Protein AF-A0A535E346-F1 (afdb_monomer_lite)

Foldseek 3Di:
DDDPVRLQVQAQFWKWWFFDVVLVGDIFTFGFPHWDADPVGIKTWGQGPVHHVDIDIDGVVGTPDMDGD

Sequence (69 aa):
MPTVDQIQALRGADVALQLTPSAGGHAVEGRVVGTLDAADGLVVFIEPASEPGGRLSYNYQHIATIERR

pLDDT: mean 94.08, std 3.48, range [80.81, 97.75]

Radius of gyration: 10.75 Å; chains: 1; bounding box: 26×24×30 Å

Secondary structure (DSSP, 8-state):
---HHHHHTTTTSEEEEEE-GGGT--EEEEEEEEEEEETTEEEEEEEETTSTT--EEEEGGGEEEEEE-

Structure (mmCIF, N/CA/C/O backbone):
data_AF-A0A535E346-F1
#
_entry.id   AF-A0A535E346-F1
#
loop_
_atom_site.group_PDB
_atom_site.id
_atom_site.type_symbol
_atom_site.label_atom_id
_atom_site.label_alt_id
_atom_site.label_comp_id
_atom_site.label_asym_id
_atom_site.label_entity_id
_atom_site.label_seq_id
_atom_site.pdbx_PDB_ins_code
_atom_site.Cartn_x
_atom_site.Cartn_y
_atom_site.Cartn_z
_atom_site.occupancy
_atom_site.B_iso_or_equiv
_atom_site.auth_seq_id
_atom_site.auth_comp_id
_atom_site.auth_asym_id
_atom_site.auth_atom_id
_atom_site.pdbx_PDB_model_num
ATOM 1 N N . MET A 1 1 ? 12.458 -3.735 0.056 1.00 80.81 1 MET A N 1
ATOM 2 C CA . MET A 1 1 ? 11.360 -3.473 -0.890 1.00 80.81 1 MET A CA 1
ATOM 3 C C . MET A 1 1 ? 10.348 -4.601 -0.749 1.00 80.81 1 MET A C 1
ATOM 5 O O . MET A 1 1 ? 10.742 -5.748 -0.944 1.00 80.81 1 MET A O 1
ATOM 9 N N . PRO A 1 2 ? 9.116 -4.305 -0.316 1.00 89.50 2 PRO A N 1
ATOM 10 C CA . PRO A 1 2 ? 8.044 -5.290 -0.180 1.00 89.50 2 PRO A CA 1
ATOM 11 C C . PRO A 1 2 ? 7.594 -5.819 -1.550 1.00 89.50 2 PRO A C 1
ATOM 13 O O . PRO A 1 2 ? 7.722 -5.130 -2.564 1.00 89.50 2 PRO A O 1
ATOM 16 N N . THR A 1 3 ? 7.059 -7.038 -1.587 1.00 92.88 3 THR A N 1
ATOM 17 C CA . THR A 1 3 ? 6.462 -7.609 -2.801 1.00 92.88 3 THR A CA 1
ATOM 18 C C . THR A 1 3 ? 5.050 -7.068 -3.033 1.00 92.88 3 THR A C 1
ATOM 20 O O . THR A 1 3 ? 4.390 -6.579 -2.115 1.00 92.88 3 THR A O 1
ATOM 23 N N . VAL A 1 4 ? 4.561 -7.189 -4.269 1.00 93.00 4 VAL A N 1
ATOM 24 C CA . VAL A 1 4 ? 3.181 -6.822 -4.632 1.00 93.00 4 VAL A CA 1
ATOM 25 C C . VAL A 1 4 ? 2.168 -7.572 -3.761 1.00 93.00 4 VAL A C 1
ATOM 27 O O . VAL A 1 4 ? 1.297 -6.937 -3.169 1.00 93.00 4 VAL A O 1
ATOM 30 N N . ASP A 1 5 ? 2.331 -8.887 -3.600 1.00 93.75 5 ASP A N 1
ATOM 31 C CA . ASP A 1 5 ? 1.431 -9.717 -2.786 1.00 93.75 5 ASP A CA 1
ATOM 32 C C . ASP A 1 5 ? 1.398 -9.270 -1.318 1.00 93.75 5 ASP A C 1
ATOM 34 O O . ASP A 1 5 ? 0.329 -9.191 -0.709 1.00 93.75 5 ASP A O 1
ATOM 38 N N . GLN A 1 6 ? 2.560 -8.912 -0.753 1.00 94.00 6 GLN A N 1
ATOM 39 C CA . GLN A 1 6 ? 2.650 -8.384 0.610 1.00 94.00 6 GLN A CA 1
ATOM 40 C C . GLN A 1 6 ? 1.859 -7.082 0.758 1.00 94.00 6 GLN A C 1
ATOM 42 O O . GLN A 1 6 ? 1.106 -6.929 1.715 1.00 94.00 6 GLN A O 1
ATOM 47 N N . ILE A 1 7 ? 1.990 -6.158 -0.197 1.00 94.38 7 ILE A N 1
ATOM 48 C CA . ILE A 1 7 ? 1.266 -4.882 -0.173 1.00 94.38 7 ILE A CA 1
ATOM 49 C C . ILE A 1 7 ? -0.242 -5.106 -0.319 1.00 94.38 7 ILE A C 1
ATOM 51 O O . ILE A 1 7 ? -1.035 -4.501 0.403 1.00 94.38 7 ILE A O 1
ATOM 55 N N . GLN A 1 8 ? -0.665 -5.971 -1.242 1.00 94.69 8 GLN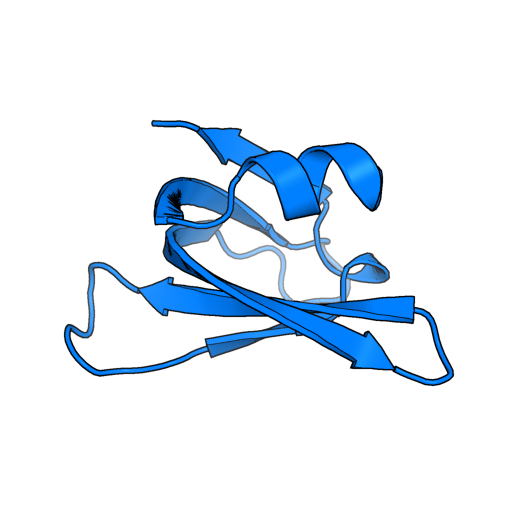 A N 1
ATOM 56 C CA . GLN A 1 8 ? -2.086 -6.234 -1.464 1.00 94.69 8 GLN A CA 1
ATOM 57 C C . GLN A 1 8 ? -2.758 -6.846 -0.225 1.00 94.69 8 GLN A C 1
ATOM 59 O O . GLN A 1 8 ? -3.899 -6.496 0.084 1.00 94.69 8 GLN A O 1
ATOM 64 N N . ALA A 1 9 ? -2.041 -7.676 0.539 1.00 96.62 9 ALA A N 1
ATOM 65 C CA . ALA A 1 9 ? -2.517 -8.240 1.803 1.00 96.62 9 ALA A CA 1
ATOM 66 C C . ALA A 1 9 ? -2.689 -7.203 2.937 1.00 96.62 9 ALA A C 1
ATOM 68 O O . ALA A 1 9 ? -3.313 -7.500 3.962 1.00 96.62 9 ALA A O 1
ATOM 69 N N . LEU A 1 10 ? -2.155 -5.987 2.773 1.00 96.81 10 LEU A N 1
ATOM 70 C CA . LEU A 1 10 ? -2.293 -4.886 3.730 1.00 96.81 10 LEU A CA 1
ATOM 71 C C . LEU A 1 10 ? -3.497 -3.983 3.447 1.00 96.81 10 LEU A C 1
ATOM 73 O O . LEU A 1 10 ? -3.751 -3.073 4.232 1.00 96.81 10 LEU A O 1
ATOM 77 N N . ARG A 1 11 ? -4.270 -4.218 2.376 1.00 96.38 11 ARG A N 1
ATOM 78 C CA . ARG A 1 11 ? -5.483 -3.434 2.090 1.00 96.38 11 ARG A CA 1
ATOM 79 C C . ARG A 1 11 ? -6.412 -3.385 3.308 1.00 96.38 11 ARG A C 1
ATOM 81 O O . ARG A 1 11 ? -6.771 -4.407 3.886 1.00 96.38 11 ARG A O 1
ATOM 88 N N . GLY A 1 12 ? -6.810 -2.174 3.676 1.00 96.50 12 GLY A N 1
ATOM 89 C CA . GLY A 1 12 ? -7.661 -1.873 4.819 1.00 96.50 12 GLY A CA 1
ATOM 90 C C . GLY A 1 12 ? -6.939 -1.802 6.165 1.00 96.50 12 GLY A C 1
ATOM 91 O O . GLY A 1 12 ? -7.597 -1.412 7.129 1.00 96.50 12 GLY A O 1
ATOM 92 N N . ALA A 1 13 ? -5.648 -2.140 6.242 1.00 97.56 13 ALA A N 1
ATOM 93 C CA . ALA A 1 13 ? -4.864 -2.095 7.472 1.00 97.56 13 ALA A CA 1
ATOM 94 C C . ALA A 1 13 ? -4.177 -0.741 7.673 1.00 97.56 13 ALA A C 1
ATOM 96 O O . ALA A 1 13 ? -3.804 -0.069 6.705 1.00 97.56 13 ALA A O 1
ATOM 97 N N . ASP A 1 14 ? -3.970 -0.399 8.940 1.00 97.75 14 ASP A N 1
ATOM 98 C CA . ASP A 1 14 ? -3.081 0.681 9.341 1.00 97.75 14 ASP A CA 1
ATOM 99 C C . ASP A 1 14 ? -1.632 0.218 9.199 1.00 97.75 14 ASP A C 1
ATOM 101 O O . ASP A 1 14 ? -1.275 -0.919 9.530 1.00 97.75 14 ASP A O 1
ATOM 105 N N . VAL A 1 15 ? -0.803 1.088 8.637 1.00 97.56 15 VAL A N 1
ATOM 106 C CA . VAL A 1 15 ? 0.574 0.787 8.273 1.00 97.56 15 VAL A CA 1
ATOM 107 C C . VAL A 1 15 ? 1.510 1.933 8.625 1.00 97.56 15 VAL A C 1
ATOM 109 O O . VAL A 1 15 ? 1.123 3.102 8.668 1.00 97.56 15 VAL A O 1
ATOM 112 N N . ALA A 1 16 ? 2.779 1.583 8.804 1.00 97.00 16 ALA A N 1
ATOM 113 C CA . ALA A 1 16 ? 3.885 2.514 8.662 1.00 97.00 16 ALA A CA 1
ATOM 114 C C . ALA A 1 16 ? 4.635 2.199 7.368 1.00 97.00 16 ALA A C 1
ATOM 116 O O . ALA A 1 16 ? 5.070 1.069 7.143 1.00 97.00 16 ALA A O 1
ATOM 117 N N . LEU A 1 17 ? 4.760 3.207 6.514 1.00 95.62 17 LEU A N 1
ATOM 118 C CA . LEU A 1 17 ? 5.430 3.149 5.226 1.00 95.62 17 LEU A CA 1
ATOM 119 C C . LEU A 1 17 ? 6.691 4.006 5.272 1.00 95.62 17 LEU A C 1
ATOM 121 O O . LEU A 1 17 ? 6.657 5.147 5.721 1.00 95.62 17 LEU A O 1
ATOM 125 N N . GLN A 1 18 ? 7.791 3.469 4.756 1.00 97.00 18 GLN A N 1
ATOM 126 C CA . GLN A 1 18 ? 9.036 4.198 4.563 1.00 97.00 18 GLN A CA 1
ATOM 127 C C . GLN A 1 18 ? 9.339 4.270 3.072 1.00 97.00 18 GLN A C 1
ATOM 129 O O . GLN A 1 18 ? 9.403 3.240 2.396 1.00 97.00 18 GLN A O 1
ATOM 134 N N . LEU A 1 19 ? 9.564 5.475 2.555 1.00 95.56 19 LEU A N 1
ATOM 135 C CA . LEU A 1 19 ? 9.978 5.651 1.169 1.00 95.56 19 LEU A CA 1
ATOM 136 C C . LEU A 1 19 ? 11.480 5.444 0.979 1.00 95.56 19 LEU A C 1
ATOM 138 O O . LEU A 1 19 ? 12.287 5.610 1.899 1.00 95.56 19 LEU A O 1
ATOM 142 N N . THR A 1 20 ? 11.861 5.096 -0.248 1.00 95.69 20 THR A N 1
ATOM 143 C CA . THR A 1 20 ? 13.263 5.049 -0.662 1.00 95.69 20 THR A CA 1
ATOM 144 C C . THR A 1 20 ? 13.897 6.447 -0.600 1.00 95.69 20 THR A C 1
ATOM 146 O O . THR A 1 20 ? 13.200 7.457 -0.735 1.00 95.69 20 THR A O 1
ATOM 149 N N . PRO A 1 21 ? 15.234 6.550 -0.461 1.00 93.38 21 PRO A N 1
ATOM 150 C CA . PRO A 1 21 ? 15.922 7.844 -0.474 1.00 93.38 21 PRO A CA 1
ATOM 151 C C . PRO A 1 21 ? 15.669 8.660 -1.751 1.00 93.38 21 PRO A C 1
ATOM 153 O O . PRO A 1 21 ? 15.505 9.874 -1.683 1.00 93.38 21 PRO A O 1
ATOM 156 N N . SER A 1 22 ? 15.569 7.995 -2.909 1.00 91.19 22 SER A N 1
ATOM 157 C CA . SER A 1 22 ? 15.257 8.635 -4.197 1.00 91.19 22 SER A CA 1
ATOM 158 C C . SER A 1 22 ? 13.853 9.247 -4.253 1.00 91.19 22 SER A C 1
ATOM 160 O O . SER A 1 22 ? 13.613 10.143 -5.054 1.00 91.19 22 SER A O 1
ATOM 162 N N . ALA A 1 23 ? 12.946 8.791 -3.388 1.00 88.50 23 ALA A N 1
ATOM 163 C CA . ALA A 1 23 ? 11.582 9.288 -3.236 1.00 88.50 23 ALA A CA 1
ATOM 164 C C . ALA A 1 23 ? 11.435 10.269 -2.052 1.00 88.50 23 ALA A C 1
ATOM 166 O O . ALA A 1 23 ? 10.328 10.534 -1.585 1.00 88.50 23 ALA A O 1
ATOM 167 N N . GLY A 1 24 ? 12.552 10.791 -1.535 1.00 85.31 24 GLY A N 1
ATOM 168 C CA . GLY A 1 24 ? 12.591 11.746 -0.426 1.00 85.31 24 GLY A CA 1
ATOM 169 C C . GLY A 1 24 ? 12.733 11.114 0.960 1.00 85.31 24 GLY A C 1
ATOM 170 O O . GLY A 1 24 ? 12.841 11.853 1.932 1.00 85.31 24 GLY A O 1
ATOM 171 N N . GLY A 1 25 ? 12.750 9.780 1.072 1.00 83.81 25 GLY A N 1
ATOM 172 C CA . GLY A 1 25 ? 13.110 9.069 2.306 1.00 83.81 25 GLY A CA 1
ATOM 173 C C . GLY A 1 25 ? 12.231 9.363 3.526 1.00 83.81 25 GLY A C 1
ATOM 174 O O . GLY A 1 25 ? 12.671 9.134 4.651 1.00 83.81 25 GLY A O 1
ATOM 175 N N . HIS A 1 26 ? 11.021 9.890 3.339 1.00 89.12 26 HIS A N 1
ATOM 176 C CA . HIS A 1 26 ? 10.120 10.202 4.443 1.00 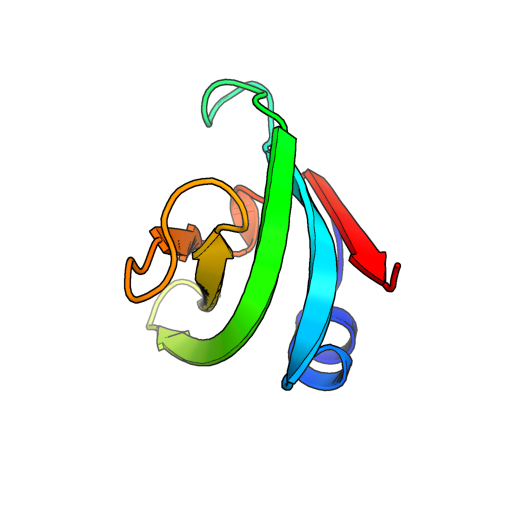89.12 26 HIS A CA 1
ATOM 177 C C . HIS A 1 26 ? 9.273 8.990 4.842 1.00 89.12 26 HIS A C 1
ATOM 179 O O . HIS A 1 26 ? 9.027 8.084 4.038 1.00 89.12 26 HIS A O 1
ATOM 185 N N . ALA A 1 27 ? 8.846 8.996 6.103 1.00 93.75 27 ALA A N 1
ATOM 186 C CA . ALA A 1 27 ? 7.913 8.028 6.656 1.00 93.75 27 ALA A CA 1
ATOM 187 C C . ALA A 1 27 ? 6.480 8.558 6.553 1.00 93.75 27 ALA A C 1
ATOM 189 O O . ALA A 1 27 ? 6.242 9.759 6.695 1.00 93.75 27 ALA A O 1
ATOM 190 N N . VAL A 1 28 ? 5.531 7.654 6.338 1.00 94.44 28 VAL A N 1
ATOM 191 C CA . VAL A 1 28 ? 4.098 7.942 6.314 1.00 94.44 28 VAL A CA 1
ATOM 192 C C . VAL A 1 28 ? 3.393 6.908 7.170 1.00 94.44 28 VAL A C 1
ATOM 194 O O . VAL A 1 28 ? 3.544 5.707 6.960 1.00 94.44 28 VAL A O 1
ATOM 197 N N . GLU A 1 29 ? 2.599 7.377 8.122 1.00 96.31 29 GLU A N 1
ATOM 198 C CA . GLU A 1 29 ? 1.664 6.538 8.864 1.00 96.31 29 GLU A CA 1
ATOM 199 C C . GLU A 1 29 ? 0.256 6.778 8.330 1.00 96.31 29 GLU A C 1
ATOM 201 O O . GLU A 1 29 ? -0.137 7.915 8.052 1.00 96.31 29 GLU A O 1
ATOM 206 N N . GLY A 1 30 ? -0.510 5.707 8.163 1.00 96.19 30 GLY A N 1
ATOM 207 C CA . GLY A 1 30 ? -1.858 5.810 7.631 1.00 96.19 30 GLY A CA 1
ATOM 208 C C . GLY A 1 30 ? -2.450 4.464 7.273 1.00 96.19 30 GLY A C 1
ATOM 209 O O . GLY A 1 30 ? -1.880 3.417 7.564 1.00 96.19 30 GLY A O 1
ATOM 210 N N . ARG A 1 31 ? -3.594 4.493 6.602 1.00 97.38 31 ARG A N 1
ATOM 211 C CA . ARG A 1 31 ? -4.335 3.299 6.216 1.00 97.38 31 ARG A CA 1
ATOM 212 C C . ARG A 1 31 ? -4.166 3.001 4.738 1.00 97.38 31 ARG A C 1
ATOM 214 O O . ARG A 1 31 ? -4.359 3.884 3.906 1.00 97.38 31 ARG A O 1
ATOM 221 N N . VAL A 1 32 ? -3.890 1.748 4.377 1.00 97.19 32 VAL A N 1
ATOM 222 C CA . VAL A 1 32 ? -3.916 1.335 2.965 1.00 97.19 32 VAL A CA 1
ATOM 223 C C . VAL A 1 32 ? -5.367 1.269 2.501 1.00 97.19 32 VAL A C 1
ATOM 225 O O . VAL A 1 32 ? -6.095 0.337 2.834 1.00 97.19 32 VAL A O 1
ATOM 228 N N . VAL A 1 33 ? -5.804 2.233 1.699 1.00 96.56 33 VAL A N 1
ATOM 229 C CA . VAL A 1 33 ? -7.196 2.298 1.219 1.00 96.56 33 VAL A CA 1
ATOM 230 C C . VAL A 1 33 ? -7.412 1.544 -0.092 1.00 96.56 33 VAL A C 1
ATOM 232 O O . VAL A 1 33 ? -8.546 1.275 -0.480 1.00 96.56 33 VAL A O 1
ATOM 235 N N . GLY A 1 34 ? -6.336 1.172 -0.786 1.00 96.00 34 GLY A N 1
ATOM 236 C CA . GLY A 1 34 ? -6.416 0.341 -1.980 1.00 96.00 34 GLY A CA 1
ATOM 237 C C . GLY A 1 34 ? -5.114 0.292 -2.762 1.00 96.00 34 GLY A C 1
ATOM 238 O O . GLY A 1 34 ? -4.125 0.929 -2.402 1.00 96.00 34 GLY A O 1
ATOM 239 N N . THR A 1 35 ? -5.135 -0.451 -3.864 1.00 96.81 35 THR A N 1
ATOM 240 C CA . THR A 1 35 ? -4.038 -0.479 -4.834 1.00 96.81 35 THR A CA 1
ATOM 241 C C . THR A 1 35 ? -4.595 -0.440 -6.255 1.00 96.81 35 THR A C 1
ATOM 243 O O . THR A 1 35 ? -5.756 -0.789 -6.469 1.00 96.81 35 THR A O 1
ATOM 246 N N . LEU A 1 36 ? -3.770 -0.026 -7.210 1.00 96.50 36 LEU A N 1
ATOM 247 C CA . LEU A 1 36 ? -4.071 -0.019 -8.640 1.00 96.50 36 LEU A CA 1
ATOM 248 C C . LEU A 1 36 ? -2.906 -0.663 -9.390 1.00 96.50 36 LEU A C 1
ATOM 250 O O . LEU A 1 36 ? -1.757 -0.294 -9.155 1.00 96.50 36 LEU A O 1
ATOM 254 N N . ASP A 1 37 ? -3.206 -1.601 -10.284 1.00 95.12 37 ASP A N 1
ATOM 255 C CA . ASP A 1 37 ? -2.218 -2.133 -11.220 1.00 95.12 37 ASP A CA 1
ATOM 256 C C . ASP A 1 37 ? -2.017 -1.126 -12.360 1.00 95.12 37 ASP A C 1
ATOM 258 O O . ASP A 1 37 ? -2.953 -0.789 -13.089 1.00 95.12 37 ASP A O 1
ATOM 262 N N . ALA A 1 38 ? -0.797 -0.612 -12.476 1.00 92.25 38 ALA A N 1
ATOM 263 C CA . ALA A 1 38 ? -0.346 0.299 -13.517 1.00 92.25 38 ALA A CA 1
ATOM 264 C C . ALA A 1 38 ? 0.609 -0.419 -14.486 1.00 92.25 38 ALA A C 1
ATOM 266 O O . ALA A 1 38 ? 1.053 -1.543 -14.250 1.00 92.25 38 ALA A O 1
ATOM 267 N N . ALA A 1 39 ? 0.937 0.236 -15.601 1.00 91.56 39 ALA A N 1
ATOM 268 C C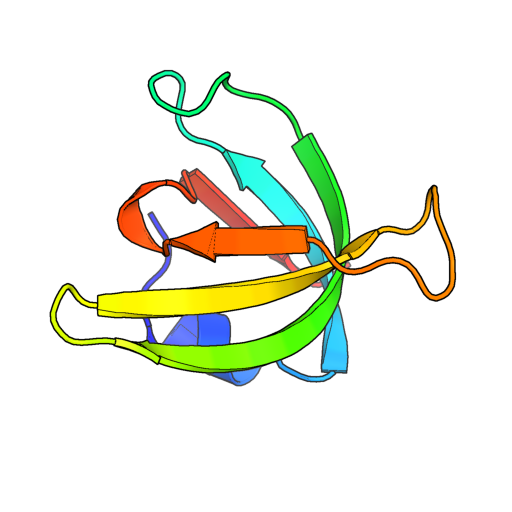A . ALA A 1 39 ? 1.792 -0.350 -16.635 1.00 91.56 39 ALA A CA 1
ATOM 269 C C . ALA A 1 39 ? 3.229 -0.635 -16.152 1.00 91.56 39 ALA A C 1
ATOM 271 O O . ALA A 1 39 ? 3.884 -1.534 -16.674 1.00 91.56 39 ALA A O 1
ATOM 272 N N . ASP A 1 40 ? 3.717 0.124 -15.171 1.00 86.81 40 ASP A N 1
ATOM 273 C CA . ASP A 1 40 ? 5.064 0.036 -14.601 1.00 86.81 40 ASP A CA 1
ATOM 274 C C . ASP A 1 40 ? 5.107 -0.662 -13.229 1.00 86.81 40 ASP A C 1
ATOM 276 O O . ASP A 1 40 ? 6.174 -0.776 -12.622 1.00 86.81 40 ASP A O 1
ATOM 280 N N . GLY A 1 41 ? 3.969 -1.168 -12.746 1.00 91.25 41 GLY A N 1
ATOM 281 C CA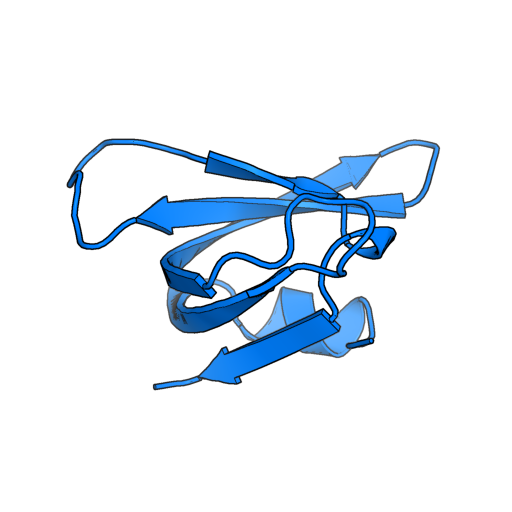 . GLY A 1 41 ? 3.871 -1.889 -11.482 1.00 91.25 41 GLY A CA 1
ATOM 282 C C . GLY A 1 41 ? 2.654 -1.490 -10.659 1.00 91.25 41 GLY A C 1
ATOM 283 O O . GLY A 1 41 ? 1.618 -1.104 -11.185 1.00 91.25 41 GLY A O 1
ATOM 284 N N . LEU A 1 42 ? 2.764 -1.621 -9.339 1.00 95.88 42 LEU A N 1
ATOM 285 C CA . LEU A 1 42 ? 1.658 -1.377 -8.417 1.00 95.88 42 LEU A CA 1
ATOM 286 C C . LEU A 1 42 ? 1.695 0.055 -7.864 1.00 95.88 42 LEU A C 1
ATOM 288 O O . LEU A 1 42 ? 2.730 0.506 -7.373 1.00 95.88 42 LEU A O 1
ATOM 292 N N . VAL A 1 43 ? 0.543 0.723 -7.836 1.00 96.69 43 VAL A N 1
ATOM 293 C CA . VAL A 1 43 ? 0.322 1.969 -7.088 1.00 96.69 43 VAL A CA 1
ATOM 294 C C . VAL A 1 43 ? -0.423 1.657 -5.796 1.00 96.69 43 VAL A C 1
ATOM 296 O O . VAL A 1 43 ? -1.455 0.984 -5.805 1.00 96.69 43 VAL A O 1
ATOM 299 N N . VAL A 1 44 ? 0.074 2.175 -4.678 1.00 96.81 44 VAL A N 1
ATOM 300 C CA . VAL A 1 44 ? -0.509 2.032 -3.341 1.00 96.81 44 VAL A CA 1
ATOM 301 C C . VAL A 1 44 ? -1.151 3.344 -2.938 1.00 96.81 44 VAL A C 1
ATOM 303 O O . VAL A 1 44 ? -0.509 4.390 -3.007 1.00 96.81 44 VAL A O 1
ATOM 306 N N . PHE A 1 45 ? -2.401 3.292 -2.488 1.00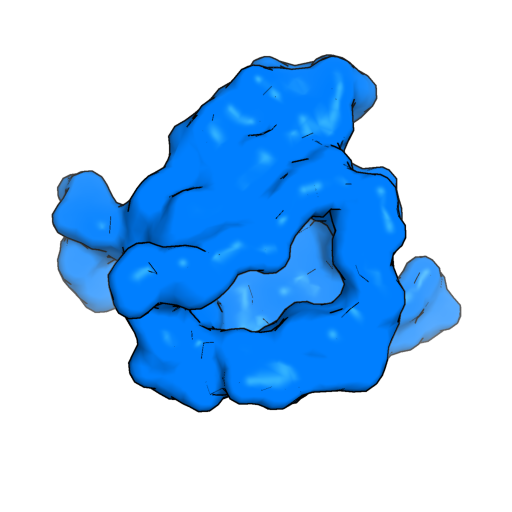 97.12 45 PHE A N 1
ATOM 307 C CA . PHE A 1 45 ? -3.081 4.454 -1.936 1.00 97.12 45 PHE A CA 1
ATOM 308 C C . PHE A 1 45 ? -3.116 4.375 -0.417 1.00 97.12 45 PHE A C 1
ATOM 310 O O . PHE A 1 45 ? -3.603 3.384 0.136 1.00 97.12 45 PHE A O 1
ATOM 317 N N . ILE A 1 46 ? -2.655 5.438 0.236 1.00 96.75 46 ILE A N 1
ATOM 318 C CA . ILE A 1 46 ? -2.685 5.586 1.688 1.00 96.75 46 ILE A CA 1
ATOM 319 C C . ILE A 1 46 ? -3.531 6.799 2.060 1.00 96.75 46 ILE A C 1
ATOM 321 O O . ILE A 1 46 ? -3.371 7.873 1.484 1.00 96.75 46 ILE A O 1
ATOM 325 N N . GLU A 1 47 ? -4.427 6.617 3.020 1.00 97.12 47 GLU A N 1
ATOM 326 C CA . GLU A 1 47 ? -5.048 7.710 3.765 1.00 97.12 47 GLU A CA 1
ATOM 327 C C . GLU A 1 47 ? -4.144 8.030 4.966 1.00 97.12 47 GLU A C 1
ATOM 329 O O . GLU A 1 47 ? -4.024 7.195 5.868 1.00 97.12 47 GLU A O 1
ATOM 334 N N . PRO A 1 48 ? -3.426 9.165 4.960 1.00 95.75 48 PRO A N 1
ATOM 335 C CA . PRO A 1 48 ? -2.459 9.488 6.003 1.00 95.75 48 PRO A CA 1
ATOM 336 C C . PRO A 1 48 ? -3.156 9.856 7.318 1.00 95.75 48 PRO A C 1
ATOM 338 O O . PRO A 1 48 ? -4.135 10.598 7.336 1.00 95.75 48 PRO A O 1
ATOM 341 N N . ALA A 1 49 ? -2.599 9.411 8.445 1.00 94.31 49 ALA A N 1
ATOM 342 C CA . ALA A 1 49 ? -3.155 9.694 9.771 1.00 94.31 49 ALA A CA 1
ATOM 343 C C . ALA A 1 49 ? -3.169 11.201 10.109 1.00 94.31 49 ALA A C 1
ATOM 345 O O . ALA A 1 49 ? -4.008 11.660 10.882 1.00 94.31 49 ALA A O 1
ATOM 346 N N . SER A 1 50 ? -2.255 11.976 9.516 1.00 92.38 50 SER A N 1
ATOM 347 C CA . SER A 1 50 ? -2.162 13.432 9.682 1.00 92.38 50 SER A CA 1
ATOM 348 C C . SER A 1 50 ? -3.216 14.219 8.901 1.00 92.38 50 SER A C 1
ATOM 350 O O . SER A 1 50 ? -3.421 15.394 9.192 1.00 92.38 50 SER A O 1
ATOM 352 N N . GLU A 1 51 ? -3.859 13.608 7.904 1.00 92.88 51 GLU A N 1
ATOM 353 C CA . GLU A 1 51 ? -4.851 14.263 7.046 1.00 92.88 51 GLU A CA 1
ATOM 354 C C . GLU A 1 51 ? -6.011 13.294 6.746 1.00 92.88 51 GLU A C 1
ATOM 356 O O . GLU A 1 51 ? -6.069 12.698 5.667 1.00 92.88 51 GLU A O 1
ATOM 361 N N . PRO A 1 52 ? -6.942 13.109 7.704 1.00 86.81 52 PRO A N 1
ATOM 362 C CA . PRO A 1 52 ? -8.112 12.251 7.518 1.00 86.81 52 PRO A CA 1
ATOM 363 C C . PRO A 1 52 ? -8.963 12.695 6.321 1.00 86.81 52 PRO A C 1
ATOM 365 O O . PRO A 1 52 ? -9.248 13.882 6.160 1.00 86.81 52 PRO A O 1
ATOM 368 N N . GLY A 1 53 ? -9.382 11.748 5.480 1.00 89.25 53 GLY A N 1
ATOM 369 C CA . GLY A 1 53 ? -10.049 12.017 4.202 1.00 89.25 53 GLY A CA 1
ATOM 370 C C . GLY A 1 53 ? -9.108 12.427 3.059 1.00 89.25 53 GLY A C 1
ATOM 371 O O . GLY A 1 53 ? -9.534 12.447 1.902 1.00 89.25 53 GLY A O 1
ATOM 372 N N . GLY A 1 54 ? -7.837 12.713 3.357 1.00 91.75 54 GLY A N 1
ATOM 373 C CA . GLY A 1 54 ? -6.777 12.904 2.374 1.00 91.75 54 GLY A CA 1
ATOM 374 C C . GLY A 1 54 ? -6.346 11.580 1.739 1.00 91.75 54 GLY A C 1
ATOM 375 O O . GLY A 1 54 ? -6.604 10.491 2.255 1.00 91.75 54 GLY A O 1
ATOM 376 N N . ARG A 1 55 ? -5.680 11.648 0.582 1.00 94.25 55 ARG A N 1
ATOM 377 C CA . ARG A 1 55 ? -5.196 10.449 -0.113 1.00 94.25 55 ARG A CA 1
ATOM 378 C C . ARG A 1 55 ? -3.865 10.707 -0.794 1.00 94.25 55 ARG A C 1
ATOM 380 O O . ARG A 1 55 ? -3.754 11.573 -1.656 1.00 94.25 55 ARG A O 1
ATOM 387 N N . LEU A 1 56 ? -2.878 9.899 -0.436 1.00 95.44 56 LEU A N 1
ATOM 388 C CA . LEU A 1 56 ? -1.553 9.875 -1.040 1.00 95.44 56 LEU A CA 1
ATOM 389 C C . LEU A 1 56 ? -1.413 8.614 -1.893 1.00 95.44 56 LEU A C 1
ATOM 391 O O . LEU A 1 56 ? -1.998 7.572 -1.587 1.00 95.44 56 LEU A O 1
ATOM 395 N N . SER A 1 57 ? -0.653 8.712 -2.979 1.00 95.62 57 SER A N 1
ATOM 396 C CA . SER A 1 57 ? -0.400 7.602 -3.897 1.00 95.62 57 SER A CA 1
ATOM 397 C C . SER A 1 57 ? 1.094 7.404 -4.098 1.00 95.62 57 SER A C 1
ATOM 399 O O . SER A 1 57 ? 1.796 8.346 -4.463 1.00 95.62 57 SER A O 1
ATOM 401 N N . TYR A 1 58 ? 1.556 6.170 -3.921 1.00 95.25 58 TYR A N 1
ATOM 402 C CA . TYR A 1 58 ? 2.961 5.802 -4.053 1.00 95.25 58 TYR A CA 1
ATOM 403 C C . TYR A 1 58 ? 3.120 4.635 -5.016 1.00 95.25 58 TYR A C 1
ATOM 405 O O . TYR A 1 58 ? 2.461 3.608 -4.870 1.00 95.25 58 TYR A O 1
ATOM 413 N N . ASN A 1 59 ? 4.032 4.766 -5.976 1.00 95.00 59 ASN A N 1
ATOM 414 C CA . ASN A 1 59 ? 4.472 3.630 -6.777 1.00 95.00 59 ASN A CA 1
ATOM 415 C C . ASN A 1 59 ? 5.275 2.661 -5.898 1.00 95.00 59 ASN A C 1
ATOM 417 O O . ASN A 1 59 ? 6.153 3.098 -5.152 1.00 95.00 59 ASN A O 1
ATOM 421 N N . TYR A 1 60 ? 5.021 1.355 -5.992 1.00 94.00 60 TYR A N 1
ATOM 422 C CA . TYR A 1 60 ? 5.617 0.370 -5.083 1.00 94.00 60 TYR A CA 1
ATOM 423 C C . TYR A 1 60 ? 7.151 0.342 -5.142 1.00 94.00 60 TYR A C 1
ATOM 425 O O . TYR A 1 60 ? 7.790 0.103 -4.120 1.00 94.00 60 TYR A O 1
ATOM 433 N N . GLN A 1 61 ? 7.754 0.680 -6.290 1.00 93.88 61 GLN A N 1
ATOM 434 C CA . GLN A 1 61 ? 9.209 0.769 -6.431 1.00 93.88 61 GLN A CA 1
ATOM 435 C C . GLN A 1 61 ? 9.842 1.912 -5.614 1.00 93.88 61 GLN A C 1
ATOM 437 O O . GLN A 1 61 ? 11.059 1.965 -5.460 1.00 93.88 61 GLN A O 1
ATOM 442 N N . HIS A 1 62 ? 9.026 2.818 -5.066 1.00 94.81 62 HIS A N 1
ATOM 443 C CA . HIS A 1 62 ? 9.452 3.906 -4.180 1.00 94.81 62 HIS A CA 1
ATOM 444 C C . HIS A 1 62 ? 9.242 3.559 -2.698 1.00 94.81 62 HIS A C 1
ATOM 446 O O . HIS A 1 62 ? 9.606 4.348 -1.830 1.00 94.81 62 HIS A O 1
ATOM 452 N N . ILE A 1 63 ? 8.689 2.382 -2.388 1.00 95.44 63 ILE A N 1
ATOM 453 C CA . ILE A 1 63 ? 8.416 1.926 -1.024 1.00 95.44 63 ILE A CA 1
ATOM 454 C C . ILE A 1 63 ? 9.587 1.060 -0.552 1.00 95.44 63 ILE A C 1
ATOM 456 O O . ILE A 1 63 ? 9.807 -0.053 -1.031 1.00 95.44 63 ILE A O 1
ATOM 460 N N . ALA A 1 64 ? 10.358 1.558 0.411 1.00 96.06 64 ALA A N 1
ATOM 461 C CA . ALA A 1 64 ? 11.454 0.806 1.009 1.00 96.06 64 ALA A CA 1
ATOM 462 C C . ALA A 1 64 ? 10.921 -0.312 1.920 1.00 96.06 64 ALA A C 1
ATOM 464 O O . ALA A 1 64 ? 11.302 -1.480 1.748 1.00 96.06 64 ALA A O 1
ATOM 465 N N . THR A 1 65 ? 10.011 0.044 2.832 1.00 96.69 65 THR A N 1
ATOM 466 C CA . THR A 1 65 ? 9.310 -0.865 3.749 1.00 96.69 65 THR A CA 1
ATOM 467 C C . THR A 1 65 ? 7.852 -0.437 3.923 1.00 96.69 65 THR A C 1
ATOM 469 O O . THR A 1 65 ? 7.501 0.731 3.746 1.00 96.69 65 THR A O 1
ATOM 472 N N . ILE A 1 66 ? 6.996 -1.403 4.245 1.00 96.56 66 ILE A N 1
ATOM 473 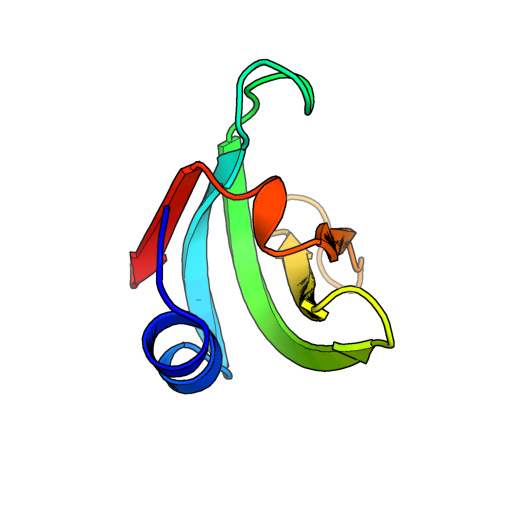C CA . ILE A 1 66 ? 5.608 -1.180 4.644 1.00 96.56 66 ILE A CA 1
ATOM 474 C C . ILE A 1 66 ? 5.229 -2.276 5.633 1.00 96.56 66 ILE A C 1
ATOM 476 O O . ILE A 1 66 ? 5.385 -3.464 5.346 1.00 96.56 66 ILE A O 1
ATOM 480 N N . GLU A 1 67 ? 4.781 -1.877 6.812 1.00 96.19 67 GLU A N 1
ATOM 481 C CA . GLU A 1 67 ? 4.528 -2.793 7.920 1.00 96.19 67 GLU A CA 1
ATOM 482 C C . GLU A 1 67 ? 3.169 -2.490 8.530 1.00 96.19 67 GLU A C 1
ATOM 484 O O . GLU A 1 67 ? 2.812 -1.324 8.700 1.00 96.19 67 GLU A O 1
ATOM 489 N N . ARG A 1 68 ? 2.411 -3.542 8.852 1.00 95.94 68 ARG A N 1
ATOM 490 C CA . ARG A 1 68 ? 1.157 -3.414 9.600 1.00 95.94 68 ARG A CA 1
ATOM 491 C C . ARG A 1 68 ? 1.463 -2.901 11.009 1.00 95.94 68 ARG A C 1
ATOM 493 O O . ARG A 1 68 ? 2.395 -3.399 11.640 1.00 95.94 68 ARG A O 1
ATOM 500 N N . ARG A 1 69 ? 0.673 -1.934 11.471 1.00 90.44 69 ARG A N 1
ATOM 501 C CA . ARG A 1 69 ? 0.665 -1.457 12.860 1.00 90.44 69 ARG A CA 1
ATOM 502 C C . ARG A 1 69 ? -0.305 -2.260 13.721 1.00 90.44 69 ARG A C 1
ATOM 504 O O . ARG A 1 69 ? -1.306 -2.774 13.170 1.00 90.44 69 ARG A O 1
#